Protein 6OQM (pdb70)

Sequence (100 aa):
SCDFSPGDLVWAKMEGYPWWPCLVYNHPFDGTFIREKGKSVRVHVQFFDDSPTRGWVSKRLLKPYTGSKSKEAQKGGHFYSAKPEILRAMQQRADEALNKD

B-factor: mean 56.56, std 9.91, range [37.51, 106.67]

Radius of gyration: 13.08 Å; Cα contacts (8 Å, |Δi|>4): 186; chains: 1; bounding box: 23×29×38 Å

GO terms:
  GO:0006298 mismatch repair (P, IGI)
  GO:0000287 magnesium ion binding (F, IDA)
  GO:0005524 ATP binding (F, IDA)
  GO:0008094 ATP-dependent activity, acting on DNA (F, IDA)
  GO:0000400 four-way junction DNA binding (F, IDA)
  GO:0003690 double-stranded DNA binding (F, IDA)
  GO:0030983 mismatched DNA binding (F, IDA)
  GO:0032137 guanine/thymine mispair binding (F, IDA)
  GO:0032142 single guanine insertion binding (F, IDA)
  GO:0032143 single thymine insertion binding (F, IDA)
  GO:0032357 oxidized purine DNA binding (F, IDA)
  GO:0032405 MutLalpha complex binding (F, IDA)
  GO:0032301 MutSalpha complex (C, IDA)
  GO:0043531 ADP binding (F, IDA)
  GO:0006298 mismatch repair (P, IDA)
  GO:0006298 mismatch repair (P, IMP)
  GO:0005515 protein binding (F, IPI)
  GO:0140003 histone H3K36me3 reader activity (F, IDA)
  GO:0005634 nucleus (C, EXP)
  GO:0005694 chromosome (C, EXP)

Foldseek 3Di:
DDDDDFLFWKFADDVPDATFTWGFHADPPPGAWDDDPPDAIWGWIFTLFPDTDIDIGGPVRIGGDDACVDPLDDPPHVRDDPDPRRVSRSVVSNVSVDDD

InterPro domains:
  IPR000313 PWWP domain [PF00855] (93-183)
  IPR000313 PWWP domain [PS50812] (92-154)
  IPR000313 PWWP domain [SM00293] (90-152)
  IPR000432 DNA mismatch repair protein MutS, C-terminal [PF00488] (1130-1323)
  IPR000432 DNA mismatch repair protein MutS, C-terminal [PS00486] (1208-1224)
  IPR000432 DNA mismatch repair protein MutS, C-terminal [SM00534] (1127-1321)
  IPR007695 DNA mismatch repair protein MutS-like, N-terminal [PF01624] (407-524)
  IPR007696 DNA mismatch repair protein MutS, core [PF05192] (739-1064)
  IPR007696 DNA mismatch repair protein MutS, core [SM00533] (753-1102)
  IPR007860 DNA mismatch repair protein MutS, connector domain [PF05188] (538-694)
  IPR007861 DNA mismatch repair protein MutS, clamp [PF05190] (932-1024)
  IPR016151 DNA mismatch repair protein MutS, N-terminal [G3DSA:3.40.1170.10] (362-531)
  IPR016151 DNA mismatch repair protein MutS, N-terminal [SSF55271] (395-521)
  IPR017261 DNA mismatch repair protein MutS/MSH [PIRSF037677] (62-1351)
  IPR027417 P-loop containing nucleoside triphosphate hydrolase [G3DSA:3.40.50.300] (1073-1335)
  IPR027417 P-loop containing nucleoside triphosphate hydrolase [SSF52540] (1085-1325)
  IPR036187 DNA mismatch repair protein MutS, core domain superfamily [SSF48334] (736-1068)
  IPR036678 MutS, connector domain superfamily [G3DSA:3.30.420.110] (536-732)
  IPR045076 DNA mismatch repair MutS [PTHR11361] (410-1338)

Solvent-accessible surface area: 6084 Å² total; per-residue (Å²): 112,68,143,27,57,73,45,52,22,1,3,1,61,69,172,71,125,28,36,13,0,0,41,1,75,73,29,97,179,90,25,16,58,48,188,108,212,85,103,52,47,100,0,0,0,37,22,29,48,96,74,93,66,114,14,70,2,28,49,188,72,9,36,78,8,89,11,36,82,27,86,34,3,90,109,80,22,124,18,98,13,70,96,84,50,0,89,98,0,15,106,70,0,34,124,43,70,95,97,78

Secondary structure (P-SEA, 3-state):
cccccccbbbbbbcccccccccccccccccccccccccccbbbbbbbccccbbbbbcccccbbbbccccccccccccccccccaaaaaaaaaaaaaaaac

Structure (mmCIF, N/CA/C/O backbone):
data_6OQM
#
_entry.id   6OQM
#
_cell.length_a   56.421
_cell.length_b   56.421
_cell.length_c   176.291
_cell.angle_alpha   90.000
_cell.angle_beta   90.000
_cell.angle_gamma   120.000
#
_symmetry.space_group_name_H-M   'H 3 2'
#
loop_
_entity.id
_entity.type
_entity.pdbx_description
1 polymer 'DNA mismatch repair protein Msh6'
2 non-polymer 'UNKNOWN LIGAND'
3 non-polymer 'MAGNESIUM ION'
4 non-polymer 'SULFATE ION'
5 water water
#
loop_
_atom_site.group_PDB
_atom_site.id
_atom_site.type_symbol
_atom_site.label_atom_id
_atom_site.label_alt_id
_atom_site.label_comp_id
_atom_site.label_asym_id
_atom_site.label_entity_id
_atom_site.label_seq_id
_atom_site.pdbx_PDB_ins_code
_atom_site.Cartn_x
_atom_site.Cartn_y
_atom_site.Cartn_z
_atom_site.occupancy
_atom_site.B_iso_or_equiv
_atom_site.auth_seq_id
_atom_site.auth_comp_id
_atom_site.auth_asym_id
_atom_site.auth_atom_id
_atom_site.pdbx_PDB_model_num
ATOM 1 C CA . SER A 1 19 ? -3.526 6.310 84.066 1.00 93.34 87 SER A CA 1
ATOM 2 C C . SER A 1 19 ? -3.299 7.792 83.755 1.00 93.73 87 SER A C 1
ATOM 3 O O . SER A 1 19 ? -2.181 8.304 83.865 1.00 90.64 87 SER A O 1
ATOM 4 N N . CYS A 1 20 ? -4.366 8.472 83.355 1.00 85.93 88 CYS A N 1
ATOM 5 C CA . CYS A 1 20 ? -4.337 9.902 83.091 1.00 76.36 88 CYS A CA 1
ATOM 6 C C . CYS A 1 20 ? -4.940 10.665 84.275 1.00 83.42 88 CYS A C 1
ATOM 7 O O . CYS A 1 20 ? -5.534 10.088 85.192 1.00 78.90 88 CYS A O 1
ATOM 10 N N . ASP A 1 21 ? -4.768 11.983 84.262 1.00 70.51 89 ASP A N 1
ATOM 11 C CA . ASP A 1 21 ? -5.397 12.849 85.253 1.00 67.28 89 ASP A CA 1
ATOM 12 C C . ASP A 1 21 ? -6.212 13.888 84.501 1.00 69.52 89 ASP A C 1
ATOM 13 O O . ASP A 1 21 ? -5.653 14.807 83.890 1.00 60.54 89 ASP A O 1
ATOM 18 N N . PHE A 1 22 ? -7.528 13.740 84.560 1.00 59.76 90 PHE A N 1
ATOM 19 C CA . PHE A 1 22 ? -8.420 14.605 83.821 1.00 59.84 90 PHE A CA 1
ATOM 20 C C . PHE A 1 22 ? -8.874 15.779 84.673 1.00 55.26 90 PHE A C 1
ATOM 21 O O . PHE A 1 22 ? -8.944 15.708 85.894 1.00 49.92 90 PHE A O 1
ATOM 29 N N . SER A 1 23 ? -9.166 16.878 84.002 1.00 58.16 91 SER A N 1
ATOM 30 C CA . SER A 1 23 ? -9.491 18.126 84.655 1.00 50.52 91 SER A CA 1
ATOM 31 C C . SER A 1 23 ? -10.527 18.805 83.784 1.00 55.27 91 SER A C 1
ATOM 32 O O . SER A 1 23 ? -10.517 18.614 82.561 1.00 56.08 91 SER A O 1
ATOM 35 N N . PRO A 1 24 ? -11.460 19.548 84.368 1.00 52.81 92 PRO A N 1
ATOM 36 C CA . PRO A 1 24 ? -12.424 20.279 83.534 1.00 54.07 92 PRO A CA 1
ATOM 37 C C . PRO A 1 24 ? -11.704 21.120 82.495 1.00 61.97 92 PRO A C 1
ATOM 38 O O . PRO A 1 24 ? -10.723 21.813 82.799 1.00 52.65 92 PRO A O 1
ATOM 42 N N . GLY A 1 25 ? -12.159 21.006 81.242 1.00 47.07 93 GLY A N 1
ATOM 43 C CA . GLY A 1 25 ? -11.563 21.708 80.132 1.00 45.79 93 GLY A CA 1
ATOM 44 C C . GLY A 1 25 ? -10.675 20.849 79.259 1.00 49.64 93 GLY A C 1
ATOM 45 O O . GLY A 1 25 ? -10.391 21.233 78.122 1.00 49.39 93 GLY A O 1
ATOM 46 N N . ASP A 1 26 ? -10.236 19.700 79.762 1.00 47.47 94 ASP A N 1
ATOM 47 C CA . ASP A 1 26 ? -9.557 18.730 78.921 1.00 50.44 94 ASP A CA 1
ATOM 48 C C . ASP A 1 26 ? -10.471 18.254 77.799 1.00 50.57 94 ASP A C 1
ATOM 49 O O . ASP A 1 26 ? -11.629 17.898 78.036 1.00 54.34 94 ASP A O 1
ATOM 54 N N . LEU A 1 27 ? -9.931 18.231 76.586 1.00 42.45 95 LEU A N 1
ATOM 55 C CA . LEU A 1 27 ? -10.597 17.669 75.418 1.00 48.72 95 LEU A CA 1
ATOM 56 C C . LEU A 1 27 ? -10.190 16.208 75.264 1.00 52.50 95 LEU A C 1
ATOM 57 O O . LEU A 1 27 ? -9.000 15.875 75.348 1.00 50.93 95 LEU A O 1
ATOM 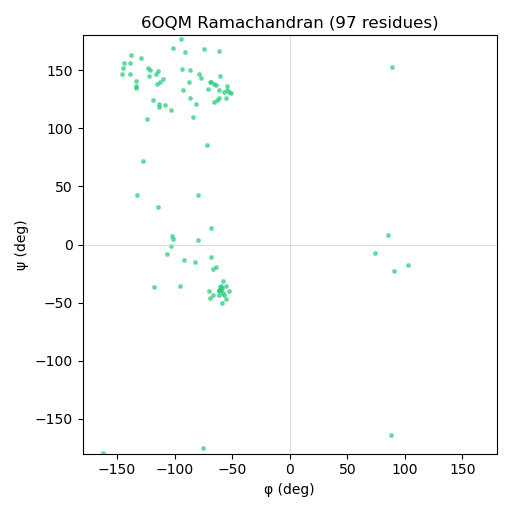62 N N . VAL A 1 28 ? -11.174 15.336 75.045 1.00 45.00 96 VAL A N 1
ATOM 63 C CA . VAL A 1 28 ? -10.961 13.900 75.143 1.00 45.66 96 VAL A CA 1
ATOM 64 C C . VAL A 1 28 ? -11.817 13.199 74.100 1.00 53.69 96 VAL A C 1
ATOM 65 O O . VAL A 1 28 ? -12.860 13.7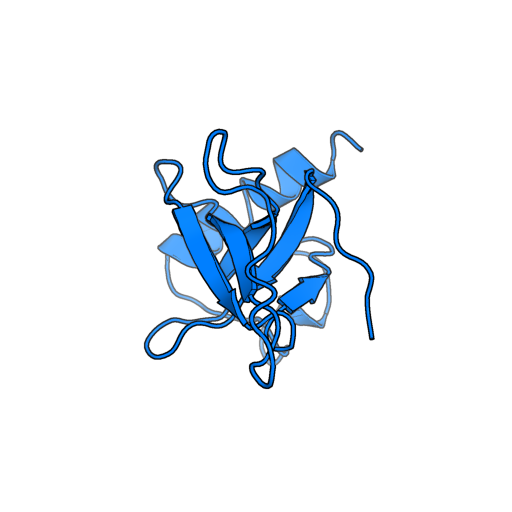11 73.680 1.00 53.35 96 VAL A O 1
ATOM 69 N N . TRP A 1 29 ? -11.351 12.034 73.660 1.00 45.69 97 TRP A N 1
ATOM 70 C CA . TRP A 1 29 ? -12.222 11.061 73.026 1.00 49.83 97 TRP A CA 1
ATOM 71 C C . TRP A 1 29 ? -12.826 10.200 74.123 1.00 54.32 97 TRP A C 1
ATOM 72 O O . TRP A 1 29 ? -12.151 9.850 75.096 1.00 51.80 97 TRP A O 1
ATOM 83 N N . ALA A 1 30 ? -14.106 9.881 73.972 1.00 59.57 98 ALA A N 1
ATOM 84 C CA . ALA A 1 30 ? -14.862 9.141 74.968 1.00 54.31 98 ALA A CA 1
ATOM 85 C C . ALA A 1 30 ? -15.647 8.046 74.275 1.00 49.32 98 ALA A C 1
ATOM 86 O O . ALA A 1 30 ? -16.259 8.289 73.231 1.00 49.86 98 ALA A O 1
ATOM 88 N N . LYS A 1 31 ? -15.649 6.852 74.862 1.00 51.36 99 LYS A N 1
ATOM 89 C CA . LYS A 1 31 ? -16.351 5.706 74.296 1.00 52.56 99 LYS A CA 1
ATOM 90 C C . LYS A 1 31 ? -17.510 5.316 75.206 1.00 58.68 99 LYS A C 1
ATOM 91 O O . LYS A 1 31 ? -17.292 4.960 76.364 1.00 50.00 99 LYS A O 1
ATOM 97 N N . MET A 1 32 ? -18.730 5.397 74.679 1.00 64.23 100 MET A N 1
ATOM 98 C CA . MET A 1 32 ? -19.949 4.922 75.324 1.00 64.17 100 MET A CA 1
ATOM 99 C C . MET A 1 32 ? -20.443 3.698 74.573 1.00 65.33 100 MET A C 1
ATOM 100 O O . MET A 1 32 ? -20.342 3.646 73.341 1.00 66.24 100 MET A O 1
ATOM 105 N N . GLU A 1 33 ? -20.979 2.716 75.301 1.00 54.27 101 GLU A N 1
ATOM 106 C CA . GLU A 1 33 ? -21.644 1.603 74.633 1.00 55.75 101 GLU A CA 1
ATOM 107 C C . GLU A 1 33 ? -22.666 2.140 73.641 1.00 65.10 101 GLU A C 1
ATOM 108 O O . GLU A 1 33 ? -23.461 3.026 73.973 1.00 60.45 101 GLU A O 1
ATOM 114 N N . GLY A 1 34 ? -22.606 1.634 72.410 1.00 55.07 102 GLY A N 1
ATOM 115 C CA . GLY A 1 34 ? -23.533 2.027 71.365 1.00 64.33 102 GLY A CA 1
ATOM 116 C C . GLY A 1 34 ? -23.174 3.282 70.588 1.00 71.10 102 GLY A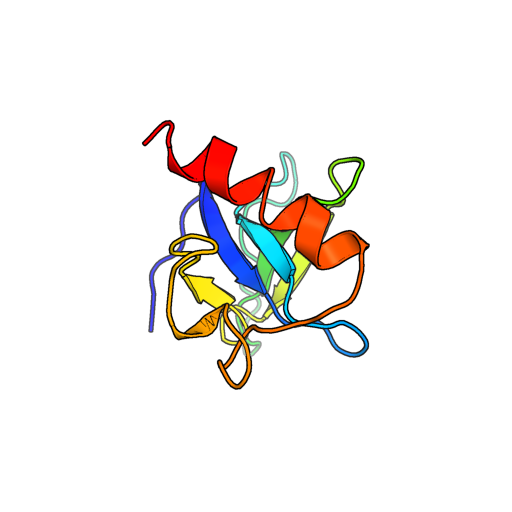 C 1
ATOM 117 O O . GLY A 1 34 ? -23.993 3.748 69.779 1.00 62.46 102 GLY A O 1
ATOM 118 N N . TYR A 1 35 ? -21.983 3.840 70.790 1.00 65.45 103 TYR A N 1
ATOM 119 C CA . TYR A 1 35 ? -21.601 5.085 70.138 1.00 60.19 103 TYR A CA 1
ATOM 120 C C . TYR A 1 35 ? -20.161 5.000 69.662 1.00 61.66 103 TYR A C 1
ATOM 121 O O . TYR A 1 35 ? -19.330 4.353 70.310 1.00 62.80 103 TYR A O 1
ATOM 130 N N . PRO A 1 36 ? -19.833 5.652 68.545 1.00 60.94 104 PRO A N 1
ATOM 131 C CA . PRO A 1 36 ? -18.425 5.786 68.168 1.00 53.83 104 PRO A CA 1
ATOM 132 C C . PRO A 1 36 ? -17.679 6.564 69.231 1.00 47.29 104 PRO A C 1
ATOM 133 O O . PRO A 1 36 ? -18.264 7.187 70.107 1.00 47.39 104 PRO A O 1
ATOM 137 N N . TRP A 1 37 ? -16.361 6.526 69.158 1.00 49.39 105 TRP A N 1
ATOM 138 C CA . TRP A 1 37 ? -15.586 7.465 69.942 1.00 48.34 105 TRP A CA 1
ATOM 139 C C . TRP A 1 37 ? -16.048 8.885 69.644 1.00 49.10 105 TRP A C 1
ATOM 140 O O . TRP A 1 37 ? -16.219 9.257 68.478 1.00 48.59 105 TRP A O 1
ATOM 151 N N . TRP A 1 38 ? -16.270 9.667 70.705 1.00 49.24 106 TRP A N 1
ATOM 152 C CA . TRP A 1 38 ? -16.852 11.006 70.623 1.00 48.32 106 TRP A CA 1
ATOM 153 C C . TRP A 1 38 ? -15.888 12.051 71.160 1.00 49.05 106 TRP A C 1
ATOM 154 O O . TRP A 1 38 ? -15.477 11.960 72.332 1.00 47.21 106 TRP A O 1
ATOM 165 N N . PRO A 1 39 ? -15.549 13.078 70.383 1.00 49.09 107 PRO A N 1
ATOM 166 C CA . PRO A 1 39 ? -14.826 14.225 70.953 1.00 47.93 107 PRO A CA 1
ATOM 167 C C . PRO A 1 39 ? -15.658 14.897 72.036 1.00 42.95 107 PRO A C 1
ATOM 168 O O . PRO A 1 39 ? -16.816 15.260 71.816 1.00 48.05 107 PRO A O 1
ATOM 172 N N . CYS A 1 40 ? -15.066 15.048 73.221 1.00 54.90 108 CYS A N 1
ATOM 173 C CA . CYS A 1 40 ? -15.796 15.562 74.369 1.00 43.35 108 CYS A CA 1
ATOM 174 C C . CYS A 1 40 ? -14.945 16.556 75.131 1.00 47.86 108 CYS A C 1
ATOM 175 O O . CYS A 1 40 ? -13.724 16.602 74.993 1.00 47.05 108 CYS A O 1
ATOM 178 N N . LEU A 1 41 ? -15.628 17.334 75.964 1.00 50.54 109 LEU A N 1
ATOM 179 C CA . LEU A 1 41 ? -15.028 18.238 76.930 1.00 52.94 109 LEU A CA 1
ATOM 180 C C . LEU A 1 41 ? -15.343 17.739 78.338 1.00 52.92 109 LEU A C 1
ATOM 181 O O . LEU A 1 41 ? -16.521 17.616 78.704 1.00 53.88 109 LEU A O 1
ATOM 186 N N . VAL A 1 42 ? -14.300 17.452 79.127 1.00 53.62 110 VAL A N 1
ATOM 187 C CA . VAL A 1 42 ? -14.500 17.152 80.553 1.00 47.97 110 VAL A CA 1
ATOM 188 C C . VAL A 1 42 ? -15.217 18.322 81.203 1.00 43.37 110 VAL A C 1
ATOM 189 O O . VAL A 1 42 ? -14.829 19.482 81.022 1.00 52.19 110 VAL A O 1
ATOM 193 N N . TYR A 1 43 ? -16.274 18.035 81.958 1.00 46.82 111 TYR A N 1
ATOM 194 C CA . TYR A 1 43 ? -17.168 19.091 82.424 1.00 40.12 111 TYR A CA 1
ATOM 195 C C . TYR A 1 43 ? -17.490 18.944 83.903 1.00 51.10 111 TYR A C 1
ATOM 196 O O . TYR A 1 43 ? -17.827 17.848 84.373 1.00 52.75 111 TYR A O 1
ATOM 205 N N . ASN A 1 44 ? -17.424 20.056 84.630 1.00 51.44 112 ASN A N 1
ATOM 206 C CA . ASN A 1 44 ? -17.876 20.048 86.014 1.00 50.55 112 ASN A CA 1
ATOM 207 C C . ASN A 1 44 ? -19.383 20.255 86.016 1.00 49.40 112 ASN A C 1
ATOM 208 O O . ASN A 1 44 ? -19.870 21.340 85.674 1.00 54.87 112 ASN A O 1
ATOM 213 N N . HIS A 1 45 ? -20.116 19.207 86.362 1.00 43.93 113 HIS A N 1
ATOM 214 C CA . HIS A 1 45 ? -21.536 19.322 86.654 1.00 47.54 113 HIS A CA 1
ATOM 215 C C . HIS A 1 45 ? -21.707 20.221 87.878 1.00 50.31 113 HIS A C 1
ATOM 216 O O . HIS A 1 45 ? -21.123 19.935 88.931 1.00 49.43 113 HIS A O 1
ATOM 223 N N . PRO A 1 46 ? -22.489 21.295 87.793 1.00 47.40 114 PRO A N 1
ATOM 224 C CA . PRO A 1 46 ? -22.485 22.294 88.872 1.00 44.49 114 PRO A CA 1
ATOM 225 C C . PRO A 1 46 ? -23.071 21.815 90.192 1.00 46.90 114 PRO A C 1
ATOM 226 O O . PRO A 1 46 ? -22.902 22.520 91.191 1.00 57.23 114 PRO A O 1
ATOM 230 N N . PHE A 1 47 ? -23.727 20.654 90.252 1.00 53.76 115 PHE A N 1
ATOM 231 C CA . PHE A 1 47 ? -24.201 20.107 91.526 1.00 53.06 115 PHE A CA 1
ATOM 232 C C . PHE A 1 47 ? -23.582 18.767 91.872 1.00 51.47 115 PHE A C 1
ATOM 233 O O . PHE A 1 47 ? -23.328 18.500 93.043 1.00 44.47 115 PHE A O 1
ATOM 241 N N . ASP A 1 48 ? -23.336 17.907 90.894 1.00 45.78 116 ASP A N 1
ATOM 242 C CA . ASP A 1 48 ? -22.843 16.565 91.173 1.00 54.90 116 ASP A CA 1
ATOM 243 C C . ASP A 1 48 ? -21.346 16.409 90.885 1.00 55.74 116 ASP A C 1
ATOM 244 O O . ASP A 1 48 ? -20.792 15.331 91.122 1.00 49.06 116 ASP A O 1
ATOM 249 N N . GLY A 1 49 ? -20.683 17.460 90.399 1.00 47.70 117 GLY A N 1
ATOM 250 C CA . GLY A 1 49 ? -19.235 17.472 90.277 1.00 54.64 117 GLY A CA 1
ATOM 251 C C . GLY A 1 49 ? -18.705 16.908 88.967 1.00 51.43 117 GLY A C 1
ATOM 252 O O . GLY A 1 49 ? -19.420 16.714 87.984 1.00 51.95 117 GLY A O 1
ATOM 253 N N . THR A 1 50 ? -17.411 16.613 88.982 1.00 54.58 118 THR A N 1
ATOM 254 C CA . THR A 1 50 ? -16.704 16.111 87.811 1.00 55.60 118 THR A CA 1
ATOM 255 C C . THR A 1 50 ? -16.621 14.590 87.786 1.00 54.12 118 THR A C 1
ATOM 256 O O . THR A 1 50 ? -16.706 13.978 86.713 1.00 51.14 118 THR A O 1
ATOM 260 N N . PHE A 1 51 ? -16.469 13.965 88.942 1.00 51.13 119 PHE A N 1
ATOM 261 C CA . PHE A 1 51 ? -16.259 12.529 89.007 1.00 54.35 119 PHE A CA 1
ATOM 262 C C . PHE A 1 51 ? -17.342 11.855 89.829 1.00 53.69 119 PHE A C 1
ATOM 263 O O . PHE A 1 51 ? -17.940 12.454 90.729 1.00 50.21 119 PHE A O 1
ATOM 271 N N . ILE A 1 52 ? -17.613 10.611 89.469 1.00 51.39 120 ILE A N 1
ATOM 272 C CA . ILE A 1 52 ? -18.291 9.674 90.339 1.00 47.81 120 ILE A CA 1
ATOM 273 C C . ILE A 1 52 ? -17.219 8.753 90.868 1.00 54.18 120 ILE A C 1
ATOM 274 O O . ILE A 1 52 ? -16.585 8.032 90.088 1.00 53.11 120 ILE A O 1
ATOM 279 N N . ARG A 1 53 ? -17.003 8.791 92.186 1.00 58.80 121 ARG A N 1
ATOM 280 C CA . ARG A 1 53 ? -15.965 8.011 92.848 1.00 54.18 121 ARG A CA 1
ATOM 281 C C . ARG A 1 53 ? -16.623 7.224 93.991 1.00 58.75 121 ARG A C 1
ATOM 282 O O . ARG A 1 53 ? -16.454 7.542 95.163 1.00 63.88 121 ARG A O 1
ATOM 290 N N . GLU A 1 54 ? -17.401 6.203 93.633 1.00 66.26 122 GLU A N 1
ATOM 291 C CA . GLU A 1 54 ? -18.062 5.330 94.599 1.00 64.65 122 GLU A CA 1
ATOM 292 C C . GLU A 1 54 ? -17.142 4.187 95.006 1.00 63.65 122 GLU A C 1
ATOM 293 O O . GLU A 1 54 ? -16.319 3.720 94.217 1.00 55.08 122 GLU A O 1
ATOM 299 N N . LYS A 1 55 ? -17.319 3.719 96.243 1.00 66.23 123 LYS A N 1
ATOM 300 C CA . LYS A 1 55 ? -16.432 2.720 96.829 1.00 61.01 123 LYS A CA 1
ATOM 301 C C . LYS A 1 55 ? -16.551 1.394 96.083 1.00 60.76 123 LYS A C 1
ATOM 302 O O . LYS A 1 55 ? -17.645 0.825 95.987 1.00 60.20 123 LYS A O 1
ATOM 308 N N . GLY A 1 56 ? -15.421 0.900 95.563 1.00 57.70 124 GLY A N 1
ATOM 309 C CA . GLY A 1 56 ? -15.375 -0.339 94.819 1.00 58.47 124 GLY A CA 1
ATOM 310 C C . GLY A 1 56 ? -15.568 -0.215 93.315 1.00 66.10 124 GLY A C 1
ATOM 311 O O . GLY A 1 56 ? -15.143 -1.115 92.584 1.00 69.47 124 GLY A O 1
ATOM 312 N N . LYS A 1 57 ? -16.196 0.860 92.831 1.00 61.96 125 LYS A N 1
ATOM 313 C CA . LYS A 1 57 ? -16.547 1.013 91.421 1.00 54.98 125 LYS A CA 1
ATOM 314 C C . LYS A 1 57 ? -15.434 1.727 90.639 1.00 57.21 125 LYS A C 1
ATOM 315 O O . LYS A 1 57 ? -14.533 2.347 91.204 1.00 54.74 125 LYS A O 1
ATOM 319 N N . SER A 1 58 ? -15.512 1.655 89.312 1.00 64.44 126 SER A N 1
ATOM 320 C CA . SER A 1 58 ? -14.588 2.438 88.498 1.00 65.33 126 SER A CA 1
ATOM 321 C C . SER A 1 58 ? -15.034 3.895 88.430 1.00 56.12 126 SER A C 1
ATOM 322 O O . SER A 1 58 ? -16.229 4.205 88.449 1.00 47.22 126 SER A O 1
ATOM 325 N N . VAL A 1 59 ? -14.047 4.793 88.353 1.00 53.34 127 VAL A N 1
ATOM 326 C CA . VAL A 1 59 ? -14.326 6.218 88.225 1.00 52.32 127 VAL A CA 1
ATOM 327 C C . VAL A 1 59 ? -15.032 6.540 86.906 1.00 52.73 127 VAL A C 1
ATOM 328 O O . VAL A 1 59 ? -14.680 6.027 85.832 1.00 47.15 127 VAL A O 1
ATOM 332 N N . ARG A 1 60 ? -16.045 7.398 86.986 1.00 50.07 128 ARG A N 1
ATOM 333 C CA . ARG A 1 60 ? -16.663 7.980 85.806 1.00 57.41 128 ARG A CA 1
ATOM 334 C C . ARG A 1 60 ? -16.405 9.482 85.781 1.00 54.80 128 ARG A C 1
ATOM 335 O O . ARG A 1 60 ? -16.249 10.128 86.824 1.00 50.34 128 ARG A O 1
ATOM 343 N N . VAL A 1 61 ? -16.329 10.028 84.572 1.00 53.19 129 VAL A N 1
ATOM 344 C CA . VAL A 1 61 ? -16.057 11.445 84.361 1.00 50.65 129 VAL A CA 1
ATOM 345 C C . VAL A 1 61 ? -17.277 12.070 83.709 1.00 46.52 129 VAL A C 1
ATOM 346 O O . VAL A 1 61 ? -17.886 11.472 82.819 1.00 54.90 129 VAL A O 1
ATOM 350 N N . HIS A 1 62 ? -17.645 13.261 84.164 1.00 46.86 130 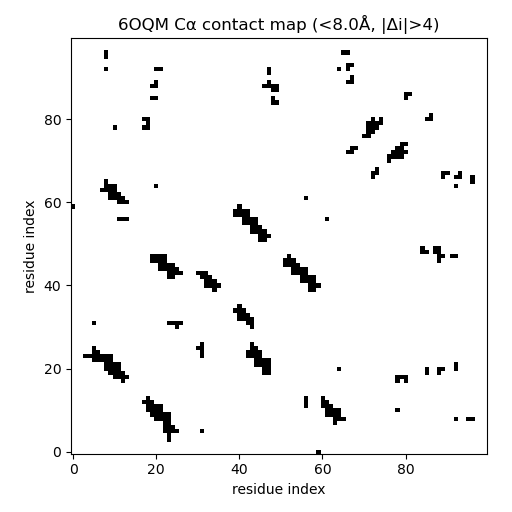HIS A N 1
ATOM 351 C CA . HIS A 1 62 ? -18.703 14.023 83.515 1.00 45.72 130 HIS A CA 1
ATOM 352 C C . HIS A 1 62 ? -18.105 14.743 82.304 1.00 49.19 130 HIS A C 1
ATOM 353 O O . HIS A 1 62 ? -17.151 15.521 82.450 1.00 44.34 130 HIS A O 1
ATOM 360 N N . VAL A 1 63 ? -18.644 14.456 81.108 1.00 48.07 131 VAL A N 1
ATOM 361 C CA . VAL A 1 63 ? -18.158 15.028 79.855 1.00 47.97 131 VAL A CA 1
ATOM 362 C C . VAL A 1 63 ? -19.291 15.743 79.133 1.00 50.76 131 VAL A C 1
ATOM 363 O O . VAL A 1 63 ? -20.471 15.397 79.270 1.00 52.64 131 VAL A O 1
ATOM 367 N N . GLN A 1 64 ? -18.906 16.747 78.349 1.00 47.43 132 GLN A N 1
ATOM 368 C CA . GLN A 1 64 ? -19.771 17.456 77.411 1.00 51.27 132 GLN A CA 1
ATOM 369 C C . GLN A 1 64 ? -19.369 17.049 75.999 1.00 48.51 132 GLN A C 1
ATOM 370 O O . GLN A 1 64 ? -18.213 17.245 75.603 1.00 47.42 132 GLN A O 1
ATOM 376 N N . PHE A 1 65 ? -20.305 16.470 75.249 1.00 45.49 133 PHE A N 1
ATOM 377 C CA . PHE A 1 65 ? -20.022 16.095 73.863 1.00 47.66 133 PHE A CA 1
ATOM 378 C C . PHE A 1 65 ? -20.064 17.331 72.976 1.00 49.26 133 PHE A C 1
ATOM 379 O O . PHE A 1 65 ? -20.895 18.216 73.171 1.00 46.60 133 PHE A O 1
ATOM 387 N N . PHE A 1 66 ? -19.180 17.379 71.981 1.00 55.74 134 PHE A N 1
ATOM 388 C CA . PHE A 1 66 ? -19.202 18.455 70.991 1.00 52.81 134 PHE A CA 1
ATOM 389 C C . PHE A 1 66 ? -20.269 18.243 69.915 1.00 51.82 134 PHE A C 1
ATOM 390 O O . PHE A 1 66 ? -19.998 18.451 68.731 1.00 51.21 134 PHE A O 1
ATOM 398 N N . ASP A 1 67 ? -21.470 17.811 70.297 1.00 41.67 135 ASP A N 1
ATOM 399 C CA . ASP A 1 67 ? -22.569 17.624 69.368 1.00 45.25 135 ASP A CA 1
ATOM 400 C C . ASP A 1 67 ? -23.131 18.998 68.999 1.00 50.26 135 ASP A C 1
ATOM 401 O O . ASP A 1 67 ? -22.596 20.032 69.401 1.00 45.88 135 ASP A O 1
ATOM 406 N N . ASP A 1 68 ? -24.219 19.013 68.218 1.00 47.49 136 ASP A N 1
ATOM 407 C CA . ASP A 1 68 ? -24.797 20.278 67.762 1.00 51.27 136 ASP A CA 1
ATOM 408 C C . ASP A 1 68 ? -25.185 21.167 68.931 1.00 44.67 136 ASP A C 1
ATOM 409 O O . ASP A 1 68 ? -25.163 22.396 68.814 1.00 49.72 136 ASP A O 1
ATOM 414 N N . SER A 1 69 ? -25.577 20.575 70.043 1.00 37.66 137 SER A N 1
ATOM 415 C CA . SER A 1 69 ? -25.786 21.301 71.283 1.00 46.18 137 SER A CA 1
ATOM 416 C C . SER A 1 69 ? -25.023 20.558 72.367 1.00 47.34 137 SER A C 1
ATOM 417 O O . SER A 1 69 ? -24.653 19.396 72.169 1.00 49.02 137 SER A O 1
ATOM 420 N N . PRO A 1 70 ? -24.719 21.219 73.531 1.00 48.27 138 PRO A N 1
ATOM 421 C CA . PRO A 1 70 ? -23.863 20.564 74.541 1.00 51.76 138 PRO A CA 1
ATOM 422 C C . PRO A 1 70 ? -24.532 19.426 75.289 1.00 51.12 138 PRO A C 1
ATOM 423 O O . PRO A 1 70 ? -25.068 19.654 76.368 1.00 55.75 138 PRO A O 1
ATOM 427 N N . THR A 1 71 ? -24.509 18.208 74.748 1.00 54.13 139 THR A N 1
ATOM 428 C CA . THR A 1 71 ? -24.927 17.032 75.510 1.00 48.55 139 THR A CA 1
ATOM 429 C C . THR A 1 71 ? -23.948 16.738 76.640 1.00 42.04 139 THR A C 1
ATOM 430 O O . THR A 1 71 ? -22.733 16.800 76.447 1.00 49.24 139 THR A O 1
ATOM 434 N N . ARG A 1 72 ? -24.478 16.359 77.804 1.00 47.27 140 ARG A N 1
ATOM 435 C CA . ARG A 1 72 ? -23.666 15.903 78.926 1.00 48.65 140 ARG A CA 1
ATOM 436 C C . ARG A 1 72 ? -24.067 14.499 79.362 1.00 46.27 140 ARG A C 1
ATOM 437 O O . ARG A 1 72 ? -25.246 14.114 79.312 1.00 50.90 140 ARG A O 1
ATOM 445 N N . GLY A 1 73 ? -23.061 13.741 79.786 1.00 47.80 141 GLY A N 1
ATOM 446 C CA . GLY A 1 73 ? -23.249 12.409 80.328 1.00 52.35 141 GLY A CA 1
ATOM 447 C C . GLY A 1 73 ? -22.017 12.002 81.106 1.00 52.88 141 GLY A C 1
ATOM 448 O O . GLY A 1 73 ? -21.055 12.763 81.235 1.00 47.67 141 GLY A O 1
ATOM 449 N N . TRP A 1 74 ? -22.052 10.786 81.640 1.00 51.72 142 TRP A N 1
ATOM 450 C CA . TRP A 1 74 ? -20.925 10.253 82.389 1.00 50.68 142 TRP A CA 1
ATOM 451 C C . TRP A 1 74 ? -20.308 9.094 81.633 1.00 53.67 142 TRP A C 1
ATOM 452 O O . TRP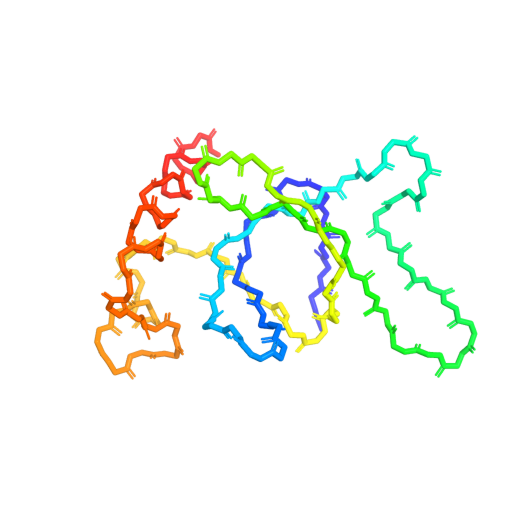 A 1 74 ? -21.017 8.260 81.056 1.00 52.57 142 TRP A O 1
ATOM 463 N N . VAL A 1 75 ? -18.983 9.041 81.654 1.00 47.57 143 VAL A N 1
ATOM 464 C CA . VAL A 1 75 ? -18.233 8.059 80.890 1.00 45.12 143 VAL A CA 1
ATOM 465 C C . VAL A 1 75 ? -17.166 7.457 81.788 1.00 52.44 143 VAL A C 1
ATOM 466 O O . VAL A 1 75 ? -16.563 8.151 82.622 1.00 51.03 143 VAL A O 1
ATOM 470 N N . SER A 1 76 ? -16.968 6.154 81.642 1.00 45.18 144 SER A N 1
ATOM 471 C CA . SER A 1 76 ? -15.895 5.466 82.342 1.00 47.22 144 SER A CA 1
ATOM 472 C C . SER A 1 76 ? -14.547 6.124 82.048 1.00 53.05 144 SER A C 1
ATOM 473 O O . SER A 1 76 ? -14.167 6.315 80.887 1.00 50.86 144 SER A O 1
ATOM 476 N N . LYS A 1 77 ? -13.832 6.484 83.115 1.00 48.62 145 LYS A N 1
ATOM 477 C CA . LYS A 1 77 ? -12.557 7.173 82.968 1.00 46.05 145 LYS A CA 1
ATOM 478 C C . LYS A 1 77 ? -11.597 6.383 82.092 1.00 59.42 145 LYS A C 1
ATOM 479 O O . LYS A 1 77 ? -10.828 6.967 81.317 1.00 61.76 145 LYS A O 1
ATOM 483 N N . ARG A 1 78 ? -11.640 5.052 82.179 1.00 61.17 146 ARG A N 1
ATOM 484 C CA . ARG A 1 78 ? -10.747 4.228 81.378 1.00 57.56 146 ARG A CA 1
ATOM 485 C C . ARG A 1 78 ? -11.231 4.079 79.941 1.00 65.34 146 ARG A C 1
ATOM 486 O O . ARG A 1 78 ? -10.624 3.334 79.164 1.00 59.09 146 ARG A O 1
ATOM 494 N N . LEU A 1 79 ? -12.313 4.756 79.575 1.00 61.15 147 LEU A N 1
ATOM 495 C CA . LEU A 1 79 ? -12.739 4.869 78.191 1.00 54.31 147 LEU A CA 1
ATOM 496 C C . LEU A 1 79 ? -12.630 6.318 77.718 1.00 57.11 147 LEU A C 1
ATOM 497 O O . LEU A 1 79 ? -13.442 6.789 76.917 1.00 58.98 147 LEU A O 1
ATOM 502 N N . LEU A 1 80 ? -11.651 7.043 78.257 1.00 47.72 148 LEU A N 1
ATOM 503 C CA . LEU A 1 80 ? -11.265 8.361 77.786 1.00 56.55 148 LEU A CA 1
ATOM 504 C C . LEU A 1 80 ? -9.840 8.318 77.266 1.00 58.43 148 LEU A C 1
ATOM 505 O O . LEU A 1 80 ? -9.002 7.572 77.773 1.00 60.01 148 LEU A O 1
ATOM 510 N N . LYS A 1 81 ? -9.571 9.125 76.254 1.00 60.09 149 LYS A N 1
ATOM 511 C CA . LYS A 1 81 ? -8.233 9.299 75.713 1.00 52.16 149 LYS A CA 1
ATOM 512 C C . LYS A 1 81 ? -8.100 10.756 75.299 1.00 56.15 149 LYS A C 1
ATOM 513 O O . LYS A 1 81 ? -9.107 11.430 75.066 1.00 55.85 149 LYS A O 1
ATOM 516 N N . PRO A 1 82 ? -6.882 11.286 75.239 1.00 61.27 150 PRO A N 1
ATOM 517 C CA . PRO A 1 82 ? -6.734 12.721 74.966 1.00 59.46 150 PRO A CA 1
ATOM 518 C C . PRO A 1 82 ? -7.121 13.061 73.531 1.00 52.01 150 PRO A C 1
ATOM 519 O O . PRO A 1 82 ? -6.845 12.301 72.603 1.00 48.83 150 PRO A O 1
ATOM 523 N N . TYR A 1 83 ? -7.809 14.193 73.358 1.00 54.41 151 TYR A N 1
ATOM 524 C CA . TYR A 1 83 ? -8.116 14.697 72.024 1.00 53.77 151 TYR A CA 1
ATOM 525 C C . TYR A 1 83 ? -6.939 15.532 71.566 1.00 59.86 151 TYR A C 1
ATOM 526 O O . TYR A 1 83 ? -6.528 16.452 72.279 1.00 50.24 151 TYR A O 1
ATOM 535 N N . THR A 1 84 ? -6.397 15.206 70.386 1.00 50.12 152 THR A N 1
ATOM 536 C CA . THR A 1 84 ? -5.221 15.885 69.845 1.00 54.28 152 THR A CA 1
ATOM 537 C C . THR A 1 84 ? -5.429 16.282 68.381 1.00 64.91 152 THR A C 1
ATOM 538 O O . THR A 1 84 ? -4.542 16.109 67.537 1.00 64.71 152 THR A O 1
ATOM 542 N N . GLY A 1 85 ? -6.605 16.799 68.053 1.00 58.75 153 GLY A N 1
ATOM 543 C CA . GLY A 1 85 ? -6.855 17.375 66.737 1.00 52.23 153 GLY A CA 1
ATOM 544 C C . GLY A 1 85 ? -7.350 16.358 65.728 1.00 58.11 153 GLY A C 1
ATOM 545 O O . GLY A 1 85 ? -7.056 15.164 65.797 1.00 54.95 153 GLY A O 1
ATOM 546 N N . SER A 1 86 ? -8.116 16.852 64.751 1.00 62.12 154 SER A N 1
ATOM 547 C CA . SER A 1 86 ? -8.527 15.999 63.635 1.00 63.71 154 SER A CA 1
ATOM 548 C C . SER A 1 86 ? -7.348 15.520 62.804 1.00 59.73 154 SER A C 1
ATOM 549 O O . SER A 1 86 ? -7.489 14.542 62.064 1.00 57.53 154 SER A O 1
ATOM 552 N N . LYS A 1 87 ? -6.198 16.187 62.902 1.00 58.71 155 LYS A N 1
ATOM 553 C CA . LYS A 1 87 ? -5.057 15.818 62.072 1.00 70.47 155 LYS A CA 1
ATOM 554 C C . LYS A 1 87 ? -4.273 14.650 62.652 1.00 68.46 155 LYS A C 1
ATOM 555 O O . LYS A 1 87 ? -3.480 14.040 61.922 1.00 70.37 155 LYS A O 1
ATOM 557 N N . SER A 1 88 ? -4.498 14.320 63.925 1.00 62.33 156 SER A N 1
ATOM 558 C CA . SER A 1 88 ? -3.764 13.248 64.584 1.00 57.32 156 SER A CA 1
ATOM 559 C C . SER A 1 88 ? -4.003 11.925 63.874 1.00 61.68 156 SER A C 1
ATOM 560 O O . SER A 1 88 ? -5.087 11.659 63.343 1.00 56.61 156 SER A O 1
ATOM 562 N N . LYS A 1 89 ? -2.955 11.099 63.861 1.00 65.20 157 LYS A N 1
ATOM 563 C CA . LYS A 1 89 ? -3.025 9.782 63.239 1.00 63.52 157 LYS A CA 1
ATOM 564 C C . LYS A 1 89 ? -4.202 8.971 63.769 1.00 65.34 157 LYS A C 1
ATOM 565 O O . LYS A 1 89 ? -4.880 8.270 63.011 1.00 65.70 157 LYS A O 1
ATOM 567 N N . GLU A 1 90 ? -4.460 9.044 65.075 1.00 63.93 158 GLU A N 1
ATOM 568 C CA . GLU A 1 90 ? -5.509 8.204 65.630 1.00 63.35 158 GLU A CA 1
ATOM 569 C C . GLU A 1 90 ? -6.886 8.604 65.120 1.00 59.77 158 GLU A C 1
ATOM 570 O O . GLU A 1 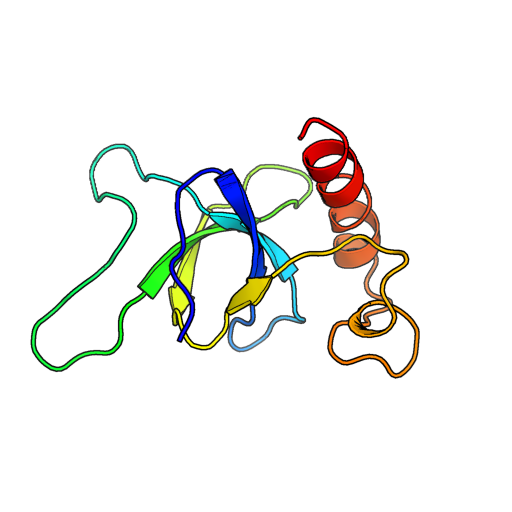90 ? -7.804 7.778 65.125 1.00 57.03 158 GLU A O 1
ATOM 572 N N . ALA A 1 91 ? -7.036 9.838 64.644 1.00 62.24 159 ALA A N 1
ATOM 573 C CA . ALA A 1 91 ? -8.324 10.353 64.203 1.00 65.93 159 ALA A CA 1
ATOM 574 C C . ALA A 1 91 ? -8.586 10.149 62.716 1.00 59.27 159 ALA A C 1
ATOM 575 O O . ALA A 1 91 ? -9.729 10.313 62.280 1.00 61.98 159 ALA A O 1
ATOM 577 N N . GLN A 1 92 ? -7.573 9.796 61.927 1.00 68.48 160 GLN A N 1
ATOM 578 C CA . GLN A 1 92 ? -7.743 9.632 60.487 1.00 60.27 160 GLN A CA 1
ATOM 579 C C . GLN A 1 92 ? -8.023 8.165 60.158 1.00 64.30 160 GLN A C 1
ATOM 580 O O . GLN A 1 92 ? -8.031 7.301 61.038 1.00 69.61 160 GLN A O 1
ATOM 586 N N . LYS A 1 93 ? -8.263 7.879 58.876 1.00 67.24 161 LYS A N 1
ATOM 587 C CA . LYS A 1 93 ? -8.756 6.564 58.468 1.00 64.14 161 LYS A CA 1
ATOM 588 C C . LYS A 1 93 ? -7.839 5.456 58.975 1.00 70.35 161 LYS A C 1
ATOM 589 O O . LYS A 1 93 ? -6.612 5.567 58.921 1.00 73.11 161 LYS A O 1
ATOM 592 N N . GLY A 1 94 ? -8.448 4.389 59.493 1.00 73.06 162 GLY A N 1
ATOM 593 C CA . GLY A 1 94 ? -7.706 3.321 60.128 1.00 71.42 162 GLY A CA 1
ATOM 594 C C . GLY A 1 94 ? -7.159 3.647 61.496 1.00 72.63 162 GLY A C 1
ATOM 595 O O . GLY A 1 94 ? -6.614 2.750 62.156 1.00 74.18 162 GLY A O 1
ATOM 596 N N . GLY A 1 95 ? -7.269 4.896 61.945 1.00 66.75 163 GLY A N 1
ATOM 597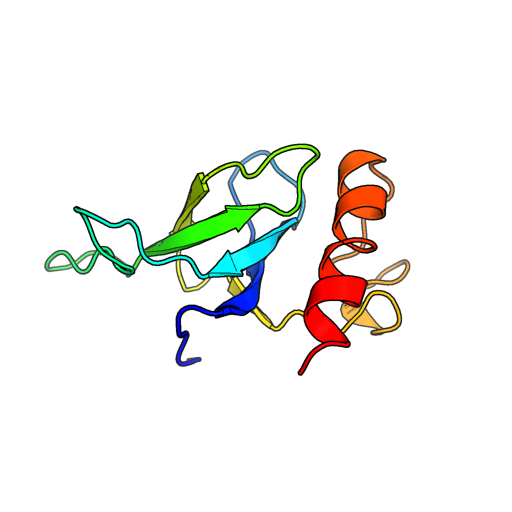 C CA . GLY A 1 95 ? -6.842 5.251 63.280 1.00 66.87 163 GLY A CA 1
ATOM 598 C C . GLY A 1 95 ? -7.816 4.757 64.333 1.00 63.48 163 GLY A C 1
ATOM 599 O O . GLY A 1 95 ? -8.935 4.324 64.046 1.00 59.54 163 GLY A O 1
ATOM 600 N N . HIS A 1 96 ? -7.368 4.839 65.589 1.00 55.42 164 HIS A N 1
ATOM 601 C CA . HIS A 1 96 ? -8.179 4.346 66.702 1.00 60.23 164 HIS A CA 1
ATOM 602 C C . HIS A 1 96 ? -9.541 5.036 66.750 1.00 63.86 164 HIS A C 1
ATOM 603 O O . HIS A 1 96 ? -10.573 4.383 66.967 1.00 55.87 164 HIS A O 1
ATOM 610 N N . PHE A 1 97 ? -9.570 6.349 66.515 1.00 57.96 165 PHE A N 1
ATOM 611 C CA . PHE A 1 97 ? -10.761 7.157 66.756 1.00 62.75 165 PHE A CA 1
ATOM 612 C C . PHE A 1 97 ? -11.541 7.511 65.493 1.00 63.00 165 PHE A C 1
ATOM 613 O O . PHE A 1 97 ? -12.490 8.296 65.574 1.00 57.21 165 PHE A O 1
ATOM 621 N N . TYR A 1 98 ? -11.184 6.958 64.337 1.00 58.42 166 TYR A N 1
ATOM 622 C CA . TYR A 1 98 ? -11.785 7.420 63.094 1.00 62.47 166 TYR A CA 1
ATOM 623 C C . TYR A 1 98 ? -13.245 6.997 62.983 1.00 59.05 166 TYR A C 1
ATOM 624 O O . TYR A 1 98 ? -13.583 5.832 63.209 1.00 63.69 166 TYR A O 1
ATOM 633 N N . SER A 1 99 ? -14.108 7.936 62.595 1.00 56.12 167 SER A N 1
ATOM 634 C CA . SER A 1 99 ? -15.432 7.583 62.103 1.00 63.55 167 SER A CA 1
ATOM 635 C C . SER A 1 99 ? -15.777 8.448 60.904 1.00 61.76 167 SER A C 1
ATOM 636 O O . SER A 1 99 ? -15.267 9.556 60.742 1.00 64.91 167 SER A O 1
ATOM 639 N N . ALA A 1 100 ? -16.682 7.939 60.082 1.00 56.66 168 ALA A N 1
ATOM 640 C CA . ALA A 1 100 ? -17.237 8.716 58.992 1.00 54.88 168 ALA A CA 1
ATOM 641 C C . ALA A 1 100 ? -18.623 9.261 59.305 1.00 63.93 168 ALA A C 1
ATOM 642 O O . ALA A 1 100 ? -19.246 9.864 58.422 1.00 56.54 168 ALA A O 1
ATOM 644 N N . LYS A 1 101 ? -19.126 9.057 60.527 1.00 60.30 169 LYS A N 1
ATOM 645 C CA . LYS A 1 101 ? -20.460 9.542 60.861 1.00 55.18 169 LYS A CA 1
ATOM 646 C C . LYS A 1 101 ? -20.471 11.070 60.841 1.00 48.23 169 LYS A C 1
ATOM 647 O O . LYS A 1 101 ? -19.521 11.709 61.311 1.00 49.87 169 LYS A O 1
ATOM 653 N N . PRO A 1 102 ? -21.515 11.687 60.286 1.00 55.55 170 PRO A N 1
ATOM 654 C CA . PRO A 1 102 ? -21.509 13.158 60.167 1.00 55.60 170 PRO A CA 1
ATOM 655 C C . PRO A 1 102 ? -21.389 13.873 61.502 1.00 52.00 170 PRO A C 1
ATOM 656 O O . PRO A 1 102 ? -20.687 14.889 61.602 1.00 45.88 170 PRO A O 1
ATOM 660 N N . GLU A 1 103 ? -22.053 13.363 62.545 1.00 58.97 171 GLU A N 1
ATOM 661 C CA . GLU A 1 103 ? -21.976 14.015 63.848 1.00 48.93 171 GLU A CA 1
ATOM 662 C C . GLU A 1 103 ? -20.536 14.058 64.359 1.00 54.31 171 GLU A C 1
ATOM 663 O O . GLU A 1 103 ? -20.110 15.056 64.957 1.00 53.31 171 GLU A O 1
ATOM 669 N N . ILE A 1 104 ? -19.757 13.002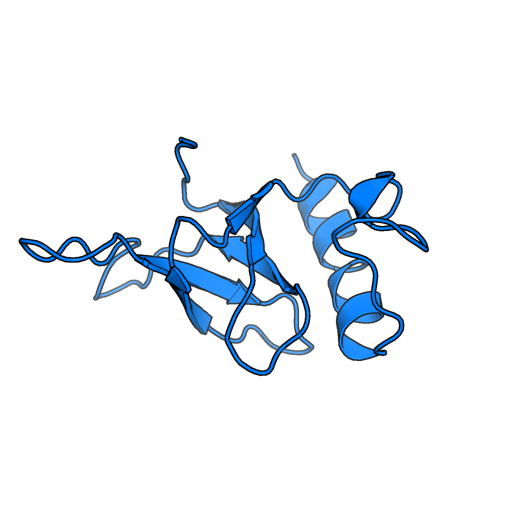 64.098 1.00 47.91 172 ILE A N 1
ATOM 670 C CA . ILE A 1 104 ? -18.363 12.991 64.539 1.00 38.14 172 ILE A CA 1
ATOM 671 C C . ILE A 1 104 ? -17.538 14.045 63.807 1.00 46.55 172 ILE A C 1
ATOM 672 O O . ILE A 1 104 ? -16.730 14.748 64.428 1.00 49.21 172 ILE A O 1
ATOM 677 N N . LEU A 1 105 ? -17.717 14.166 62.477 1.00 55.97 173 LEU A N 1
ATOM 678 C CA . LEU A 1 105 ? -16.977 15.160 61.697 1.00 46.33 173 LEU A CA 1
ATOM 679 C C . LEU A 1 105 ? -17.286 16.572 62.172 1.00 48.27 173 LEU A C 1
ATOM 680 O O . LEU A 1 105 ? -16.381 17.408 62.309 1.00 48.21 173 LEU A O 1
ATOM 685 N N . ARG A 1 106 ? -18.567 16.860 62.422 1.00 49.95 174 ARG A N 1
ATOM 686 C CA . ARG A 1 106 ? -18.924 18.152 62.998 1.00 49.64 174 ARG A CA 1
ATOM 687 C C . ARG A 1 106 ? -18.292 18.338 64.372 1.00 54.47 174 ARG A C 1
ATOM 688 O O . ARG A 1 106 ? -17.840 19.439 64.708 1.00 52.00 174 ARG A O 1
ATOM 696 N N . ALA A 1 107 ? -18.243 17.274 65.179 1.00 44.73 175 ALA A N 1
ATOM 697 C CA . ALA A 1 107 ? -17.692 17.410 66.524 1.00 47.92 175 ALA A CA 1
ATOM 698 C C . ALA A 1 107 ? -16.183 17.637 66.490 1.00 54.56 175 ALA A C 1
ATOM 699 O O . ALA A 1 107 ? -15.640 18.421 67.291 1.00 45.98 175 ALA A O 1
ATOM 701 N N . MET A 1 108 ? -15.483 16.936 65.594 1.00 45.51 176 MET A N 1
ATOM 702 C CA . MET A 1 108 ? -14.045 17.151 65.492 1.00 53.23 176 MET A CA 1
ATOM 703 C C . MET A 1 108 ? -13.746 18.602 65.156 1.00 49.33 176 MET A C 1
ATOM 704 O O . MET A 1 108 ? -12.790 19.184 65.679 1.00 50.83 176 MET A O 1
ATOM 709 N N . GLN A 1 109 ? -14.575 19.207 64.304 1.00 56.05 177 GLN A N 1
ATOM 710 C CA A GLN A 1 109 ? -14.401 20.615 63.961 0.50 55.55 177 GLN A CA 1
ATOM 711 C CA B GLN A 1 109 ? -14.389 20.610 63.958 0.50 55.57 177 GLN A CA 1
ATOM 712 C C . GLN A 1 109 ? -14.483 21.481 65.202 1.00 51.67 177 GLN A C 1
ATOM 713 O O . GLN A 1 109 ? -13.564 22.249 65.506 1.00 58.37 177 GLN A O 1
ATOM 721 N N . ARG A 1 110 ? -15.593 21.366 65.935 1.00 49.52 178 ARG A N 1
ATOM 722 C CA . ARG A 1 110 ? -15.755 22.127 67.163 1.00 54.65 178 ARG A CA 1
ATOM 723 C C . ARG A 1 110 ? -14.590 21.867 68.109 1.00 55.41 178 ARG A C 1
ATOM 724 O O . ARG A 1 110 ? -13.989 22.807 68.647 1.00 51.17 178 ARG A O 1
ATOM 732 N N . ALA A 1 111 ? -14.242 20.587 68.295 1.00 52.56 179 ALA A N 1
ATOM 733 C CA . ALA A 1 111 ? -13.118 20.226 69.152 1.00 59.16 179 ALA A CA 1
ATOM 734 C C . ALA A 1 111 ? -11.820 20.890 68.698 1.00 56.51 179 ALA A C 1
ATOM 735 O O . ALA A 1 111 ? -11.061 21.394 69.530 1.00 54.04 179 ALA A O 1
ATOM 737 N N . ASP A 1 112 ? -11.539 20.900 67.385 1.00 58.53 180 ASP A N 1
ATOM 738 C CA . ASP A 1 112 ? -10.329 21.578 66.923 1.00 52.45 180 ASP A CA 1
ATOM 739 C C . ASP A 1 112 ? -10.364 23.065 67.261 1.00 51.15 180 ASP A C 1
ATOM 740 O O . ASP A 1 112 ? -9.351 23.635 67.681 1.00 58.34 180 ASP A O 1
ATOM 745 N N . GLU A 1 113 ? -11.527 23.703 67.119 1.00 59.19 181 GLU A N 1
ATOM 746 C CA . GLU A 1 113 ? -11.672 25.092 67.552 1.00 54.18 181 GLU A CA 1
ATOM 747 C C . GLU A 1 113 ? -11.361 25.229 69.030 1.00 64.20 181 GLU A C 1
ATOM 748 O O . GLU A 1 113 ? -10.584 26.101 69.439 1.00 62.57 181 GLU A O 1
ATOM 754 N N . ALA A 1 114 ? -11.981 24.375 69.850 1.00 62.32 182 ALA A N 1
ATOM 755 C CA . ALA A 1 114 ? -11.754 24.415 71.288 1.00 63.44 182 ALA A CA 1
ATOM 756 C C . ALA A 1 114 ? -10.288 24.184 71.620 1.00 62.63 182 ALA A C 1
ATOM 757 O O . ALA A 1 114 ? -9.753 24.772 72.568 1.00 66.13 182 ALA A O 1
ATOM 759 N N . LEU A 1 115 ? -9.630 23.320 70.853 1.00 57.60 183 LEU A N 1
ATOM 760 C CA . LEU A 1 115 ? -8.231 22.996 71.106 1.00 61.34 183 LEU A CA 1
ATOM 761 C C . LEU A 1 115 ? -7.332 24.185 70.797 1.00 69.82 183 LEU A C 1
ATOM 762 O O . LEU A 1 115 ? -6.451 24.532 71.592 1.00 67.20 183 LEU A O 1
ATOM 767 N N . ASN A 1 116 ? -7.557 24.840 69.636 1.00 69.24 184 ASN A N 1
ATOM 768 C CA . ASN A 1 116 ? -6.795 26.004 69.177 1.00 69.61 184 ASN A CA 1
ATOM 769 C C . ASN A 1 116 ? -7.036 27.248 70.019 1.00 76.94 184 ASN A C 1
ATOM 770 O O . ASN A 1 116 ? -6.673 28.337 69.566 1.00 92.76 184 ASN A O 1
ATOM 772 N N . LYS A 1 117 ? -7.626 27.164 71.207 1.00 75.03 185 LYS A N 1
ATOM 773 C CA . LYS A 1 117 ? -7.710 28.316 72.091 1.00 76.81 185 LYS A CA 1
ATOM 774 C C . LYS A 1 117 ? -6.725 28.144 73.250 1.00 84.44 185 LYS A C 1
ATOM 775 O O . LYS A 1 117 ? -6.512 29.067 74.038 1.00 88.90 185 LYS A O 1
ATOM 777 N N . ASP A 1 118 ? -6.122 26.956 73.332 1.00 83.48 186 ASP A N 1
ATOM 778 C CA . ASP A 1 118 ? -5.142 26.637 74.371 1.00 77.11 186 ASP A CA 1
#

Nearest PDB structures (foldseek):
  6oqm-assembly1_A  TM=1.010E+00  e=6.963E-19  Homo sapiens
  2gfu-assembly1_A  TM=8.742E-01  e=3.491E-14  Homo sapiens
  6ue6-assembly3_C  TM=7.593E-01  e=2.945E-08  Homo sapiens
  7mdn-assembly1_E  TM=7.779E-01  e=8.005E-08  Homo sapiens
  6ue6-assembly7_G  TM=7.590E-01  e=6.710E-08  Homo sapiens

Organism: Homo sapiens (NCBI:txid9606)